Protein AF-A0A2R6MS24-F1 (afdb_monomer)

Structure (mmCIF, N/CA/C/O backbone):
data_AF-A0A2R6MS24-F1
#
_entry.id   AF-A0A2R6MS24-F1
#
loop_
_atom_site.group_PDB
_atom_site.id
_atom_site.type_symbol
_atom_site.label_atom_id
_atom_site.label_alt_id
_atom_site.label_comp_id
_atom_site.label_asym_id
_atom_site.label_entity_id
_atom_site.label_seq_id
_atom_site.pdbx_PDB_ins_code
_atom_site.Cartn_x
_atom_site.Cartn_y
_atom_site.Cartn_z
_atom_site.occupancy
_atom_site.B_iso_or_equiv
_atom_site.auth_seq_id
_atom_site.auth_comp_id
_atom_site.auth_asym_id
_atom_site.auth_atom_id
_atom_site.pdbx_PDB_model_num
ATOM 1 N N . MET A 1 1 ? 5.355 -11.441 7.919 1.00 48.94 1 MET A N 1
ATOM 2 C CA . MET A 1 1 ? 4.330 -12.381 7.409 1.00 48.94 1 MET A CA 1
ATOM 3 C C . MET A 1 1 ? 3.741 -11.835 6.094 1.00 48.94 1 MET A C 1
ATOM 5 O O . MET A 1 1 ? 2.533 -11.829 5.943 1.00 48.94 1 MET A O 1
ATOM 9 N N . CYS A 1 2 ? 4.564 -11.342 5.147 1.00 55.91 2 CYS A N 1
ATOM 10 C CA . CYS A 1 2 ? 4.047 -10.624 3.957 1.00 55.91 2 CYS A CA 1
ATOM 11 C C . CYS A 1 2 ? 3.652 -11.529 2.761 1.00 55.91 2 CYS A C 1
ATOM 13 O O . CYS A 1 2 ? 2.655 -11.188 2.138 1.00 55.91 2 CYS A O 1
ATOM 15 N N . PRO A 1 3 ? 4.319 -12.653 2.400 1.00 51.41 3 PRO A N 1
ATOM 16 C CA . PRO A 1 3 ? 3.960 -13.340 1.140 1.00 51.41 3 PRO A CA 1
ATOM 17 C C . PRO A 1 3 ? 3.083 -14.598 1.291 1.00 51.41 3 PRO A C 1
ATOM 19 O O . PRO A 1 3 ? 2.198 -14.849 0.478 1.00 51.41 3 PRO A O 1
ATOM 22 N N . ARG A 1 4 ? 3.313 -15.420 2.324 1.00 49.53 4 ARG A N 1
ATOM 23 C CA . ARG A 1 4 ? 2.865 -16.830 2.319 1.00 49.53 4 ARG A CA 1
ATOM 24 C C . ARG A 1 4 ? 1.346 -17.037 2.429 1.00 49.53 4 ARG A C 1
ATOM 26 O O . ARG A 1 4 ? 0.855 -18.087 2.042 1.00 49.53 4 ARG A O 1
ATOM 33 N N . LEU A 1 5 ? 0.606 -16.073 2.976 1.00 47.03 5 LEU A N 1
ATOM 34 C CA . LEU A 1 5 ? -0.830 -16.238 3.239 1.00 47.03 5 LEU A CA 1
ATOM 35 C C . LEU A 1 5 ? -1.715 -15.907 2.024 1.00 47.03 5 LEU A C 1
ATOM 37 O O . LEU A 1 5 ? -2.874 -16.310 2.009 1.00 47.03 5 LEU A O 1
ATOM 41 N N . LEU A 1 6 ? -1.178 -15.210 1.013 1.00 50.16 6 LEU A N 1
ATOM 42 C CA . LEU A 1 6 ? -1.949 -14.715 -0.139 1.00 50.16 6 LEU A CA 1
ATOM 43 C C . LEU A 1 6 ? -1.431 -15.210 -1.497 1.00 50.16 6 LEU A C 1
ATOM 45 O O . LEU A 1 6 ? -2.161 -15.157 -2.486 1.00 50.16 6 LEU A O 1
ATOM 49 N N . LEU A 1 7 ? -0.202 -15.724 -1.562 1.00 52.62 7 LEU A N 1
ATOM 50 C CA . LEU A 1 7 ? 0.305 -16.390 -2.755 1.00 52.62 7 LEU A CA 1
ATOM 51 C C . LEU A 1 7 ? -0.185 -17.838 -2.746 1.00 52.62 7 LEU A C 1
ATOM 53 O O . LEU A 1 7 ? 0.345 -18.682 -2.026 1.00 52.62 7 LEU A O 1
ATOM 57 N N . GLY A 1 8 ? -1.226 -18.120 -3.530 1.00 45.59 8 GLY A N 1
ATOM 58 C CA . GLY A 1 8 ? -1.524 -19.495 -3.929 1.00 45.59 8 GLY A CA 1
ATOM 59 C C . GLY A 1 8 ? -0.278 -20.159 -4.532 1.00 45.59 8 GLY A C 1
ATOM 60 O O . GLY A 1 8 ? 0.608 -19.472 -5.042 1.00 45.59 8 GLY A O 1
ATOM 61 N N . SER A 1 9 ? -0.220 -21.488 -4.478 1.00 45.91 9 SER A N 1
ATOM 62 C CA . SER A 1 9 ? 0.913 -22.343 -4.888 1.00 45.91 9 SER A CA 1
AT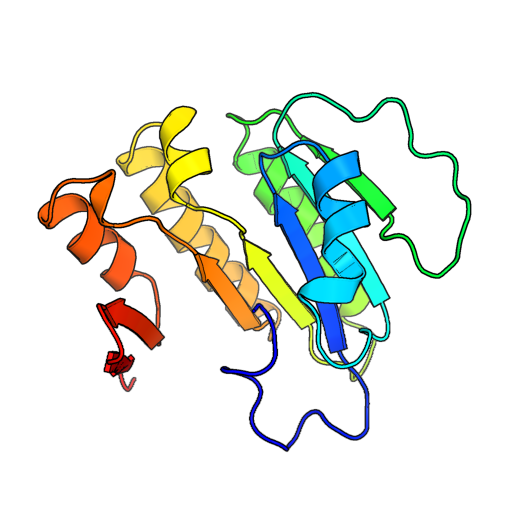OM 63 C C . SER A 1 9 ? 1.393 -22.189 -6.347 1.00 45.91 9 SER A C 1
ATOM 65 O O . SER A 1 9 ? 2.299 -22.884 -6.778 1.00 45.91 9 SER A O 1
ATOM 67 N N . ASP A 1 10 ? 0.801 -21.294 -7.141 1.00 44.84 10 ASP A N 1
ATOM 68 C CA . ASP A 1 10 ? 1.165 -21.065 -8.545 1.00 44.84 10 ASP A CA 1
ATOM 69 C C . ASP A 1 10 ? 2.401 -20.158 -8.729 1.00 44.84 10 ASP A C 1
ATOM 71 O O . ASP A 1 10 ? 2.904 -20.028 -9.841 1.00 44.84 10 ASP A O 1
ATOM 75 N N . ALA A 1 11 ? 2.904 -19.513 -7.668 1.00 50.56 11 ALA A N 1
ATOM 76 C CA . ALA A 1 11 ? 4.055 -18.596 -7.739 1.00 50.56 11 ALA A CA 1
ATOM 77 C C . ALA A 1 11 ? 5.433 -19.289 -7.620 1.00 50.56 11 ALA A C 1
ATOM 79 O O . ALA A 1 11 ? 6.457 -18.608 -7.560 1.00 50.56 11 ALA A O 1
ATOM 80 N N . GLU A 1 12 ? 5.472 -20.623 -7.555 1.00 52.16 12 GLU A N 1
ATOM 81 C CA . GLU A 1 12 ? 6.664 -21.378 -7.139 1.00 52.16 12 GLU A CA 1
ATOM 82 C C . GLU A 1 12 ? 7.773 -21.478 -8.215 1.00 52.16 12 GLU A C 1
ATOM 84 O O . GLU A 1 12 ? 8.925 -21.695 -7.850 1.00 52.16 12 GLU A O 1
ATOM 89 N N . ASP A 1 13 ? 7.489 -21.258 -9.509 1.00 53.03 13 ASP A N 1
ATOM 90 C CA . ASP A 1 13 ? 8.478 -21.491 -10.588 1.00 53.03 13 ASP A CA 1
ATOM 91 C C . ASP A 1 13 ? 9.274 -20.243 -11.040 1.00 53.03 13 ASP A C 1
ATOM 93 O O . ASP A 1 13 ? 10.422 -20.368 -11.465 1.00 53.03 13 ASP A O 1
ATOM 97 N N . ALA A 1 14 ? 8.711 -19.028 -10.948 1.00 62.97 14 ALA A N 1
ATOM 98 C CA . ALA A 1 14 ? 9.343 -17.802 -11.476 1.00 62.97 14 ALA A CA 1
ATOM 99 C C . ALA A 1 14 ? 9.936 -16.868 -10.399 1.00 62.97 14 ALA A C 1
ATOM 101 O O . ALA A 1 14 ? 10.694 -15.949 -10.722 1.00 62.97 14 ALA A O 1
ATOM 102 N N . GLY A 1 15 ? 9.615 -17.095 -9.122 1.00 73.62 15 GLY A N 1
ATOM 103 C CA . GLY A 1 15 ? 9.924 -16.164 -8.036 1.00 73.62 15 GLY A CA 1
ATOM 104 C C . GLY A 1 15 ? 9.028 -14.917 -8.039 1.00 73.62 15 GLY A C 1
ATOM 105 O O . GLY A 1 15 ? 8.171 -14.732 -8.904 1.00 73.62 15 GLY A O 1
ATOM 106 N N . ILE A 1 16 ? 9.211 -14.060 -7.033 1.00 82.00 16 ILE A N 1
ATOM 107 C CA . ILE A 1 16 ? 8.419 -12.836 -6.826 1.00 82.00 16 ILE A CA 1
ATOM 108 C C . ILE A 1 16 ? 9.320 -11.603 -6.773 1.00 82.00 16 ILE A C 1
ATOM 110 O O . ILE A 1 16 ? 10.443 -11.687 -6.273 1.00 82.00 16 ILE A O 1
ATOM 114 N N . ASP A 1 17 ? 8.806 -10.460 -7.215 1.00 86.69 17 ASP A N 1
ATOM 115 C CA . ASP A 1 17 ? 9.432 -9.157 -6.988 1.00 86.69 17 ASP A CA 1
ATOM 116 C C . ASP A 1 17 ? 8.680 -8.446 -5.851 1.00 86.69 17 ASP A C 1
ATOM 118 O O . ASP A 1 17 ? 7.456 -8.314 -5.890 1.00 86.69 17 ASP A O 1
ATOM 122 N N . LEU A 1 18 ? 9.389 -8.050 -4.789 1.00 86.25 18 LEU A N 1
ATOM 123 C CA . LEU A 1 18 ? 8.794 -7.504 -3.565 1.00 86.25 18 LEU A CA 1
ATOM 124 C C . LEU A 1 18 ? 9.183 -6.041 -3.356 1.00 86.25 18 LEU A C 1
ATOM 126 O O . LEU A 1 18 ? 10.344 -5.724 -3.093 1.00 86.25 18 LEU A O 1
ATOM 130 N N . LEU A 1 19 ? 8.193 -5.155 -3.383 1.00 89.19 19 LEU A N 1
ATOM 131 C CA . LEU A 1 19 ? 8.312 -3.766 -2.961 1.00 89.19 19 LEU A CA 1
ATOM 132 C C . LEU A 1 19 ? 7.718 -3.626 -1.561 1.00 89.19 19 LEU A C 1
ATOM 134 O O . LEU A 1 19 ? 6.525 -3.840 -1.357 1.00 89.19 19 LEU A O 1
ATOM 138 N N . ARG A 1 20 ? 8.536 -3.253 -0.583 1.00 87.75 20 ARG A N 1
ATOM 139 C CA . ARG A 1 20 ? 8.087 -2.991 0.784 1.00 87.75 20 ARG A CA 1
ATOM 140 C C . ARG A 1 20 ? 8.071 -1.495 1.052 1.00 87.75 20 ARG A C 1
ATOM 142 O O . ARG A 1 20 ? 9.033 -0.803 0.739 1.00 87.75 20 ARG A O 1
ATOM 149 N N . ILE A 1 21 ? 6.996 -1.011 1.657 1.00 90.06 21 ILE A N 1
ATOM 150 C CA . ILE A 1 21 ? 6.828 0.378 2.071 1.00 90.06 21 ILE A CA 1
ATOM 151 C C . ILE A 1 21 ? 6.732 0.401 3.592 1.00 90.06 21 ILE A C 1
ATOM 153 O O . ILE A 1 21 ? 5.830 -0.212 4.166 1.00 90.06 21 ILE A O 1
ATOM 157 N N . ALA A 1 22 ? 7.646 1.114 4.245 1.00 88.19 22 ALA A N 1
ATOM 158 C CA . ALA A 1 22 ? 7.704 1.185 5.700 1.00 88.19 22 ALA A CA 1
ATOM 159 C C . ALA A 1 22 ? 7.901 2.619 6.199 1.00 88.19 22 ALA A C 1
ATOM 161 O O . ALA A 1 22 ? 8.660 3.392 5.631 1.00 88.19 22 ALA A O 1
ATOM 162 N N . TYR A 1 23 ? 7.256 2.964 7.308 1.00 84.81 23 TYR A N 1
ATOM 163 C CA . TYR A 1 23 ? 7.455 4.248 7.996 1.00 84.81 23 TYR A CA 1
ATOM 164 C C . TYR A 1 23 ? 8.465 4.140 9.154 1.00 84.81 23 TYR A C 1
ATOM 166 O O . TYR A 1 23 ? 8.834 5.124 9.796 1.00 84.81 23 TYR A O 1
ATOM 174 N N . ARG A 1 24 ? 8.931 2.914 9.416 1.00 78.38 24 ARG A N 1
ATOM 175 C CA . ARG A 1 24 ? 9.904 2.576 10.456 1.00 78.38 24 ARG A CA 1
ATOM 176 C C . ARG A 1 24 ? 11.337 2.787 9.970 1.00 78.38 24 ARG A C 1
ATOM 178 O O . ARG A 1 24 ? 11.595 2.992 8.786 1.00 78.38 24 ARG A O 1
ATOM 185 N N . ASP A 1 25 ? 12.274 2.708 10.914 1.00 73.56 25 ASP A N 1
ATOM 186 C CA . ASP A 1 25 ? 13.700 2.819 10.623 1.00 73.56 25 ASP A CA 1
ATOM 187 C C . ASP A 1 25 ? 14.143 1.765 9.579 1.00 73.56 25 ASP A C 1
ATOM 189 O O . ASP A 1 25 ? 13.951 0.568 9.805 1.00 73.56 25 ASP A O 1
ATOM 193 N N . PRO A 1 26 ? 14.738 2.179 8.449 1.00 71.81 26 PRO A N 1
ATOM 194 C CA . PRO A 1 26 ? 15.180 1.271 7.386 1.00 71.81 26 PRO A CA 1
ATOM 195 C C . PRO A 1 26 ? 16.170 0.202 7.854 1.00 71.81 26 PRO A C 1
ATOM 197 O O . PRO A 1 26 ? 16.069 -0.934 7.401 1.00 71.81 26 PRO A O 1
ATOM 200 N N . GLY A 1 27 ? 17.090 0.525 8.771 1.00 69.38 27 GLY A N 1
ATOM 201 C CA . GLY A 1 27 ? 18.045 -0.449 9.305 1.00 69.38 27 GLY A CA 1
ATOM 202 C C . GLY A 1 27 ? 17.326 -1.589 10.019 1.00 69.38 27 GLY A C 1
ATOM 203 O O . GLY A 1 27 ? 17.595 -2.756 9.753 1.00 69.38 27 GLY A O 1
ATOM 204 N N . ARG A 1 28 ? 16.317 -1.258 10.833 1.00 73.38 28 ARG A N 1
ATOM 205 C CA . ARG A 1 28 ? 15.440 -2.257 11.466 1.00 73.38 28 ARG A CA 1
ATOM 206 C C . ARG A 1 28 ? 14.663 -3.090 10.456 1.00 73.38 28 ARG A C 1
ATOM 208 O O . ARG A 1 28 ? 14.567 -4.301 10.617 1.00 73.38 28 ARG A O 1
ATOM 215 N N . VAL A 1 29 ? 14.114 -2.466 9.415 1.00 72.69 29 VAL A N 1
ATOM 216 C CA . VAL A 1 29 ? 13.336 -3.187 8.394 1.00 72.69 29 VAL A CA 1
ATOM 217 C C . VAL A 1 29 ? 14.216 -4.170 7.616 1.00 72.69 29 VAL A C 1
ATOM 219 O O . VAL A 1 29 ? 13.759 -5.272 7.310 1.00 72.69 29 VAL A O 1
ATOM 222 N N . VAL A 1 30 ? 15.469 -3.800 7.339 1.00 71.12 30 VAL A N 1
ATOM 223 C CA . VAL A 1 30 ? 16.469 -4.671 6.704 1.00 71.12 30 VAL A CA 1
ATOM 224 C C . VAL A 1 30 ? 16.909 -5.797 7.647 1.00 71.12 30 VAL A C 1
ATOM 226 O O . VAL A 1 30 ? 16.938 -6.950 7.231 1.00 71.12 30 VAL A O 1
ATOM 229 N N . GLU A 1 31 ? 17.179 -5.512 8.924 1.00 70.31 31 GLU A N 1
ATOM 230 C CA . GLU A 1 31 ? 17.495 -6.543 9.932 1.00 70.31 31 GLU A CA 1
ATOM 231 C C . GLU A 1 31 ? 16.359 -7.572 10.085 1.00 70.31 31 GLU A C 1
ATOM 233 O O . GLU A 1 31 ? 16.597 -8.771 10.233 1.00 70.31 31 GLU A O 1
ATOM 238 N N . GLU A 1 32 ? 15.107 -7.113 10.030 1.00 69.06 32 GLU A N 1
ATOM 239 C CA . GLU A 1 32 ? 13.906 -7.948 10.130 1.00 69.06 32 GLU A CA 1
ATOM 240 C C . GLU A 1 32 ? 13.557 -8.670 8.811 1.00 69.06 32 GLU A C 1
ATOM 242 O O . GLU A 1 32 ? 12.716 -9.577 8.802 1.00 69.06 32 GLU A O 1
ATOM 247 N N . TRP A 1 33 ? 14.193 -8.294 7.695 1.00 66.25 33 TRP A N 1
ATOM 248 C CA . TRP A 1 33 ? 13.909 -8.790 6.343 1.00 66.25 33 TRP A CA 1
ATOM 249 C C . TRP A 1 33 ? 13.960 -10.324 6.228 1.00 66.25 33 TRP A C 1
ATOM 251 O O . TRP A 1 33 ? 12.961 -10.909 5.793 1.00 66.25 33 TRP A O 1
ATOM 261 N N . PRO A 1 34 ? 15.019 -11.014 6.709 1.00 57.66 34 PRO A N 1
ATOM 262 C CA . PRO A 1 34 ? 15.142 -12.471 6.589 1.00 57.66 34 PRO A CA 1
ATOM 263 C C . PRO A 1 34 ? 14.125 -13.236 7.444 1.00 57.66 34 PRO A C 1
ATOM 265 O O . PRO A 1 34 ? 13.860 -14.409 7.211 1.00 57.66 34 PRO A O 1
ATOM 268 N N . THR A 1 35 ? 13.557 -12.586 8.463 1.00 55.41 35 THR A N 1
ATOM 269 C CA . THR A 1 35 ? 12.666 -13.234 9.439 1.00 55.41 35 THR A CA 1
ATOM 270 C C . THR A 1 35 ? 11.206 -13.233 8.971 1.00 55.41 35 THR A C 1
ATOM 272 O O . THR A 1 35 ? 10.368 -13.974 9.490 1.00 55.41 35 THR A O 1
ATOM 275 N N . HIS A 1 36 ? 10.857 -12.387 8.000 1.00 54.03 36 HIS A N 1
ATOM 276 C CA . HIS A 1 36 ? 9.459 -12.110 7.654 1.00 54.03 36 HIS A CA 1
ATOM 277 C C . HIS A 1 36 ? 9.047 -12.474 6.235 1.00 54.03 36 HIS A C 1
ATOM 279 O O . HIS A 1 36 ? 7.840 -12.444 5.935 1.00 54.03 36 HIS A O 1
ATOM 285 N N . ILE A 1 37 ? 10.023 -12.831 5.410 1.00 54.97 37 ILE A N 1
ATOM 286 C CA . ILE A 1 37 ? 9.873 -13.249 4.027 1.00 54.97 37 ILE A CA 1
ATOM 287 C C . ILE A 1 37 ? 10.313 -14.712 4.005 1.00 54.97 37 ILE A C 1
ATOM 289 O O . ILE A 1 37 ? 11.363 -15.024 4.545 1.00 54.97 37 ILE A O 1
ATOM 293 N N . GLY A 1 38 ? 9.446 -15.613 3.541 1.00 57.09 38 GLY A N 1
ATOM 294 C CA . GLY A 1 38 ? 9.714 -17.055 3.566 1.00 57.09 38 GLY A CA 1
ATOM 295 C C . GLY A 1 38 ? 10.874 -17.405 2.638 1.00 57.09 38 GLY A C 1
ATOM 296 O O . GLY A 1 38 ? 12.032 -17.331 3.031 1.00 57.09 38 GLY A O 1
ATOM 297 N N . ASP A 1 39 ? 10.559 -17.759 1.397 1.00 59.41 39 ASP A N 1
ATOM 298 C CA . ASP A 1 39 ? 11.571 -17.838 0.349 1.00 59.41 39 ASP A CA 1
ATOM 299 C C . ASP A 1 39 ? 11.992 -16.420 -0.068 1.00 59.41 39 ASP A C 1
ATOM 301 O O . ASP A 1 39 ? 11.129 -15.536 -0.173 1.00 59.41 39 ASP A O 1
ATOM 305 N N . PRO A 1 40 ? 13.297 -16.167 -0.270 1.00 65.44 40 PRO A N 1
ATOM 306 C CA . PRO A 1 40 ? 13.773 -14.853 -0.668 1.00 65.44 40 PRO A CA 1
ATOM 307 C C . PRO A 1 40 ? 13.168 -14.463 -2.027 1.00 65.44 40 PRO A C 1
ATOM 309 O O . PRO A 1 40 ? 13.079 -15.301 -2.928 1.00 65.44 40 PRO A O 1
ATOM 312 N N . PRO A 1 41 ? 12.730 -13.203 -2.190 1.00 74.06 41 PRO A N 1
ATOM 313 C CA . PRO A 1 41 ? 12.198 -12.734 -3.458 1.00 74.06 41 PRO A CA 1
ATOM 314 C C . PRO A 1 41 ? 13.323 -12.686 -4.500 1.00 74.06 41 PRO A C 1
ATOM 316 O O . PRO A 1 41 ? 14.494 -12.532 -4.155 1.00 74.06 41 PRO A O 1
ATOM 319 N N . ALA A 1 42 ? 12.971 -12.771 -5.782 1.00 79.00 42 ALA A N 1
ATOM 320 C CA . ALA A 1 42 ? 13.933 -12.632 -6.872 1.00 79.00 42 ALA A CA 1
ATOM 321 C C . ALA A 1 42 ? 14.538 -11.219 -6.902 1.00 79.00 42 ALA A C 1
ATOM 323 O O . ALA A 1 42 ? 15.717 -11.048 -7.215 1.00 79.00 42 ALA A O 1
ATOM 324 N N . ARG A 1 43 ? 13.731 -10.207 -6.557 1.00 82.00 43 ARG A N 1
ATOM 325 C CA . ARG A 1 43 ? 14.164 -8.822 -6.352 1.00 82.00 43 ARG A CA 1
ATOM 326 C C . ARG A 1 43 ? 13.414 -8.191 -5.190 1.00 82.00 43 ARG A C 1
ATOM 328 O O . ARG A 1 43 ? 12.240 -8.472 -4.957 1.00 82.00 43 ARG A O 1
ATOM 335 N N . ALA A 1 44 ? 14.096 -7.297 -4.487 1.00 82.56 44 ALA A N 1
ATOM 336 C CA . ALA A 1 44 ? 13.545 -6.563 -3.363 1.00 82.56 44 ALA A CA 1
ATOM 337 C C . ALA A 1 44 ? 13.834 -5.059 -3.475 1.00 82.56 44 ALA A C 1
ATOM 339 O O . ALA A 1 44 ? 14.942 -4.642 -3.831 1.00 82.56 44 ALA A O 1
ATOM 340 N N . ARG A 1 45 ? 12.835 -4.239 -3.145 1.00 86.00 45 ARG A N 1
ATOM 341 C CA . ARG A 1 45 ? 12.944 -2.781 -2.992 1.00 86.00 45 ARG A CA 1
ATOM 342 C C . ARG A 1 45 ? 12.298 -2.357 -1.681 1.00 86.00 45 ARG A C 1
ATOM 344 O O . ARG A 1 45 ? 11.279 -2.921 -1.281 1.00 86.00 45 ARG A O 1
ATOM 351 N N . LEU A 1 46 ? 12.891 -1.371 -1.017 1.00 85.69 46 LEU A N 1
ATOM 352 C CA . LEU A 1 46 ? 12.382 -0.790 0.217 1.00 85.69 46 LEU A CA 1
ATOM 353 C C . LEU A 1 46 ? 12.204 0.714 0.018 1.00 85.69 46 LEU A C 1
ATOM 355 O O . LEU A 1 46 ? 13.171 1.441 -0.174 1.00 85.69 46 LEU A O 1
ATOM 359 N N . VAL A 1 47 ? 10.970 1.191 0.119 1.00 87.00 47 VAL A N 1
ATOM 360 C CA . VAL A 1 47 ? 10.673 2.623 0.191 1.00 87.00 47 VAL A CA 1
ATOM 361 C C . VAL A 1 47 ? 10.365 2.959 1.642 1.00 87.00 47 VAL A C 1
ATOM 363 O O . VAL A 1 47 ? 9.439 2.399 2.234 1.00 87.00 47 VAL A O 1
ATOM 366 N N . THR A 1 48 ? 11.142 3.860 2.237 1.00 85.44 48 THR A N 1
ATOM 367 C CA . THR A 1 48 ? 10.887 4.356 3.585 1.00 85.44 48 THR A CA 1
ATOM 368 C C . THR A 1 48 ? 10.279 5.745 3.584 1.00 85.44 48 THR A C 1
ATOM 370 O O . THR A 1 48 ? 10.718 6.649 2.880 1.00 85.44 48 THR A O 1
ATOM 373 N N . ALA A 1 49 ? 9.254 5.925 4.402 1.00 78.38 49 ALA A N 1
ATOM 374 C CA . ALA A 1 49 ? 8.564 7.187 4.585 1.00 78.38 49 ALA A CA 1
ATOM 375 C C . ALA A 1 49 ? 8.920 7.735 5.973 1.00 78.38 49 ALA A C 1
ATOM 377 O O . ALA A 1 49 ? 8.355 7.310 6.975 1.00 78.38 49 ALA A O 1
ATOM 378 N N . GLY A 1 50 ? 9.904 8.635 6.070 1.00 68.81 50 GLY A N 1
ATOM 379 C CA . GLY A 1 50 ? 10.378 9.113 7.374 1.00 68.81 50 GLY A CA 1
ATOM 380 C C . GLY A 1 50 ? 11.872 9.403 7.446 1.00 68.81 50 GLY A C 1
ATOM 381 O O . GLY A 1 50 ? 12.487 9.849 6.480 1.00 68.81 50 GLY A O 1
ATOM 382 N N . ARG A 1 51 ? 12.463 9.226 8.636 1.00 53.91 51 ARG A N 1
ATOM 383 C CA . ARG A 1 51 ? 13.876 9.555 8.865 1.00 53.91 51 ARG A CA 1
ATOM 384 C C . ARG A 1 51 ? 14.743 8.657 7.984 1.00 53.91 51 ARG A C 1
ATOM 386 O O . ARG A 1 51 ? 14.748 7.444 8.162 1.00 53.91 51 ARG A O 1
ATOM 393 N N . ALA A 1 52 ? 15.473 9.281 7.060 1.00 51.12 52 ALA A N 1
ATOM 394 C CA . ALA A 1 52 ? 16.439 8.604 6.209 1.00 51.12 52 ALA A CA 1
ATOM 395 C C . ALA A 1 52 ? 17.367 7.732 7.066 1.00 51.12 52 ALA A C 1
ATOM 397 O O . ALA A 1 52 ? 17.914 8.212 8.069 1.00 51.12 52 ALA A O 1
ATOM 398 N N . ALA A 1 53 ? 17.566 6.475 6.656 1.00 45.41 53 ALA A N 1
ATOM 399 C CA . ALA A 1 53 ? 18.757 5.750 7.080 1.00 45.41 53 ALA A CA 1
ATOM 400 C C . ALA A 1 53 ? 19.946 6.640 6.731 1.00 45.41 53 ALA A C 1
ATOM 402 O O . ALA A 1 53 ? 19.988 7.212 5.638 1.00 45.41 53 ALA A O 1
ATOM 403 N N . ALA A 1 54 ? 20.941 6.720 7.611 1.00 42.50 54 ALA A N 1
ATOM 404 C CA . ALA A 1 54 ? 22.281 6.968 7.104 1.00 42.50 54 ALA A CA 1
ATOM 405 C C . ALA A 1 54 ? 22.501 5.933 5.995 1.00 42.50 54 ALA A C 1
ATOM 407 O O . ALA A 1 54 ? 22.313 4.750 6.272 1.00 42.50 54 ALA A O 1
ATOM 408 N N . ALA A 1 55 ? 22.736 6.413 4.767 1.00 42.25 55 ALA A N 1
ATOM 409 C CA . ALA A 1 55 ? 22.791 5.618 3.548 1.00 42.25 55 ALA A CA 1
ATOM 410 C C . ALA A 1 55 ? 23.360 4.233 3.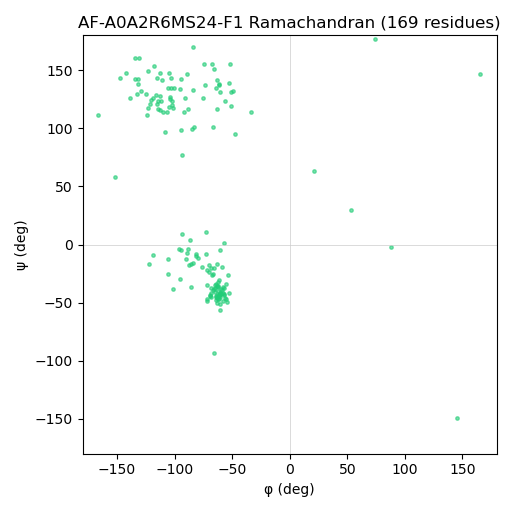852 1.00 42.25 55 ALA A C 1
ATOM 412 O O . ALA A 1 55 ? 24.502 4.121 4.300 1.00 42.25 55 ALA A O 1
ATOM 413 N N . VAL A 1 56 ? 22.525 3.205 3.702 1.00 46.38 56 VAL A N 1
ATOM 414 C CA . VAL A 1 56 ? 23.016 1.835 3.755 1.00 46.38 56 VAL A CA 1
ATOM 415 C C . VAL A 1 56 ? 23.896 1.741 2.516 1.00 46.38 56 VAL A C 1
ATOM 417 O O . VAL A 1 56 ? 23.374 1.756 1.402 1.00 46.38 56 VAL A O 1
ATOM 420 N N . GLU A 1 57 ? 25.219 1.836 2.696 1.00 40.72 57 GLU A N 1
ATOM 421 C CA . GLU A 1 57 ? 26.164 1.648 1.597 1.00 40.72 57 GLU A CA 1
ATOM 422 C C . GLU A 1 57 ? 25.802 0.327 0.918 1.00 40.72 57 GLU A C 1
ATOM 424 O O . GLU A 1 57 ? 25.558 -0.660 1.612 1.00 40.72 57 GLU A O 1
ATOM 429 N N . GLU A 1 58 ? 25.694 0.340 -0.413 1.00 43.16 58 GLU A N 1
ATOM 430 C CA . GLU A 1 58 ? 25.455 -0.844 -1.240 1.00 43.16 58 GLU A CA 1
ATOM 431 C C . GLU A 1 58 ? 26.411 -1.970 -0.824 1.00 43.16 58 GLU A C 1
ATOM 433 O O . GLU A 1 58 ? 27.567 -2.015 -1.243 1.00 43.16 58 GLU A O 1
ATOM 438 N N . ALA A 1 59 ? 25.953 -2.864 0.043 1.00 37.84 59 ALA A N 1
ATOM 439 C CA . ALA A 1 59 ? 26.771 -3.940 0.579 1.00 37.84 59 ALA A CA 1
ATOM 440 C C . ALA A 1 59 ? 25.887 -5.132 0.945 1.00 37.84 59 ALA A C 1
ATOM 442 O O . ALA A 1 59 ? 25.787 -5.513 2.102 1.00 37.84 59 ALA A O 1
ATOM 443 N N . ASP A 1 60 ? 25.164 -5.633 -0.051 1.00 39.72 60 ASP A N 1
ATOM 444 C CA . ASP A 1 60 ? 25.030 -7.050 -0.408 1.00 39.72 60 ASP A CA 1
ATOM 445 C C . ASP A 1 60 ? 23.839 -7.188 -1.359 1.00 39.72 60 ASP A C 1
ATOM 447 O O . ASP A 1 60 ? 22.843 -6.476 -1.240 1.00 39.72 60 ASP A O 1
ATOM 451 N N . LEU A 1 61 ? 23.912 -8.135 -2.296 1.00 46.06 61 LEU A N 1
ATOM 452 C CA . LEU A 1 61 ? 22.795 -8.483 -3.190 1.00 46.06 61 LEU A CA 1
ATOM 453 C C . LEU A 1 61 ? 21.546 -8.990 -2.426 1.00 46.06 61 LEU A C 1
ATOM 455 O O . LEU A 1 61 ? 20.502 -9.193 -3.040 1.00 46.06 61 LEU A O 1
ATOM 459 N N . ASP A 1 62 ? 21.658 -9.149 -1.102 1.00 53.06 62 ASP A N 1
ATOM 460 C CA . ASP A 1 62 ? 20.605 -9.528 -0.157 1.00 53.06 62 ASP A CA 1
ATOM 461 C C . ASP A 1 62 ? 19.901 -8.327 0.513 1.00 53.06 62 ASP A C 1
ATOM 463 O O . ASP A 1 62 ? 18.936 -8.518 1.260 1.00 53.06 62 ASP A O 1
ATOM 467 N N . VAL A 1 63 ? 20.348 -7.086 0.269 1.00 56.25 63 VAL A N 1
ATOM 468 C CA . VAL A 1 63 ? 19.760 -5.874 0.864 1.00 56.25 63 VAL A CA 1
ATOM 469 C C . VAL A 1 63 ? 18.908 -5.135 -0.178 1.00 56.25 63 VAL A C 1
ATOM 471 O O . VAL A 1 63 ? 19.398 -4.832 -1.268 1.00 56.25 63 VAL A O 1
ATOM 474 N N . PRO A 1 64 ? 17.631 -4.813 0.110 1.00 64.00 64 PRO A N 1
ATOM 475 C CA . PRO A 1 64 ? 16.801 -4.051 -0.818 1.00 64.00 64 PRO A CA 1
ATOM 476 C C . PRO A 1 64 ? 17.377 -2.651 -1.052 1.00 64.00 64 PRO A C 1
ATOM 478 O O . PRO A 1 64 ? 17.816 -1.998 -0.105 1.00 64.00 64 PRO A O 1
ATOM 481 N N . ALA A 1 65 ? 17.301 -2.148 -2.289 1.00 72.56 65 ALA A N 1
ATOM 482 C CA . ALA A 1 65 ? 17.599 -0.737 -2.537 1.00 72.56 65 ALA A CA 1
ATOM 483 C C . ALA A 1 65 ? 16.622 0.131 -1.729 1.00 72.56 65 ALA A C 1
ATOM 485 O O . ALA A 1 65 ? 15.415 -0.136 -1.740 1.00 72.56 65 ALA A O 1
ATOM 486 N N . VAL A 1 66 ? 17.163 1.119 -1.009 1.00 75.06 66 VAL A N 1
ATOM 487 C CA . VAL A 1 66 ? 16.410 1.962 -0.075 1.00 75.06 66 VAL A CA 1
ATOM 488 C C . VAL A 1 66 ? 16.184 3.340 -0.682 1.00 75.06 66 VAL A C 1
ATOM 490 O O . VAL A 1 66 ? 17.135 4.086 -0.907 1.00 75.06 66 VAL A O 1
ATOM 493 N N . GLU A 1 67 ? 14.923 3.703 -0.881 1.00 80.62 67 GLU A N 1
ATOM 494 C CA . GLU A 1 67 ? 14.511 5.052 -1.274 1.00 80.62 67 GLU A CA 1
ATOM 495 C C . GLU A 1 67 ? 13.761 5.717 -0.123 1.00 80.62 67 GLU A C 1
ATOM 497 O O . GLU A 1 67 ? 12.994 5.060 0.575 1.00 80.62 67 GLU A O 1
ATOM 502 N N . THR A 1 68 ? 13.968 7.016 0.100 1.00 82.00 68 THR A N 1
ATOM 503 C CA . THR A 1 68 ? 13.303 7.746 1.188 1.00 82.00 68 THR A CA 1
ATOM 504 C C . THR A 1 68 ? 12.396 8.834 0.639 1.00 82.00 68 THR A C 1
ATOM 506 O O . THR A 1 68 ? 12.844 9.683 -0.126 1.00 82.00 68 THR A O 1
ATOM 509 N N . VAL A 1 69 ? 11.145 8.839 1.098 1.00 85.38 69 VAL A N 1
ATOM 510 C CA . VAL A 1 69 ? 10.141 9.865 0.798 1.00 85.38 69 VAL A CA 1
ATOM 511 C C . VAL A 1 69 ? 9.691 10.575 2.084 1.00 85.38 69 VAL A C 1
ATOM 513 O O . VAL A 1 69 ? 9.760 9.996 3.177 1.00 85.38 69 VAL A O 1
ATOM 516 N N . PRO A 1 70 ? 9.225 11.833 2.018 1.00 85.88 70 PRO A N 1
ATOM 517 C CA . PRO A 1 70 ? 8.625 12.500 3.165 1.00 85.88 70 PRO A CA 1
ATOM 518 C C . PRO A 1 70 ? 7.364 11.753 3.635 1.00 85.88 70 PRO A C 1
ATOM 520 O O . PRO A 1 70 ? 6.520 11.399 2.815 1.00 85.88 70 PRO A O 1
ATOM 523 N N . PRO A 1 71 ? 7.156 11.565 4.949 1.00 84.56 71 PRO A N 1
ATOM 524 C CA . PRO A 1 71 ? 6.088 10.693 5.444 1.00 84.56 71 PRO A CA 1
ATOM 525 C C . PRO A 1 71 ? 4.666 11.202 5.164 1.00 84.56 71 PRO A C 1
ATOM 527 O O . PRO A 1 71 ? 3.730 10.413 5.051 1.00 84.56 71 PRO A O 1
ATOM 530 N N . ALA A 1 72 ? 4.499 12.518 5.018 1.00 88.25 72 ALA A N 1
ATOM 531 C CA . ALA A 1 72 ? 3.225 13.132 4.652 1.00 88.25 72 ALA A CA 1
ATOM 532 C C . ALA A 1 72 ? 3.025 13.266 3.127 1.00 88.25 72 ALA A C 1
ATOM 534 O O . ALA A 1 72 ? 1.934 13.646 2.697 1.00 88.25 72 ALA A O 1
ATOM 535 N N . ASP A 1 73 ? 4.046 12.976 2.309 1.00 91.69 73 ASP A N 1
ATOM 536 C CA . ASP A 1 73 ? 3.967 13.097 0.851 1.00 91.69 73 ASP A CA 1
ATOM 537 C C . ASP A 1 73 ? 3.559 11.769 0.205 1.00 91.69 73 ASP A C 1
ATOM 539 O O . ASP A 1 73 ? 4.350 11.018 -0.367 1.00 91.69 73 ASP A O 1
ATOM 543 N N . LEU A 1 74 ? 2.261 11.483 0.296 1.00 91.38 74 LEU A N 1
ATOM 544 C CA . LEU A 1 74 ? 1.676 10.292 -0.319 1.00 91.38 74 LEU A CA 1
ATOM 545 C C . LEU A 1 74 ? 1.748 10.323 -1.853 1.00 91.38 74 LEU A C 1
ATOM 547 O O . LEU A 1 74 ? 1.631 9.281 -2.495 1.00 91.38 74 LEU A O 1
ATOM 551 N N . THR A 1 75 ? 1.925 11.506 -2.451 1.00 92.00 75 THR A N 1
ATOM 552 C CA . THR A 1 75 ? 2.053 11.630 -3.906 1.00 92.00 75 THR A CA 1
ATOM 553 C C . THR A 1 75 ? 3.402 11.088 -4.340 1.00 92.00 75 THR A C 1
ATOM 555 O O . THR A 1 75 ? 3.456 10.247 -5.236 1.00 92.00 75 THR A O 1
ATOM 558 N N . GLU A 1 76 ? 4.475 11.510 -3.668 1.00 90.94 76 GLU A N 1
ATOM 559 C CA . GLU A 1 76 ? 5.810 10.979 -3.930 1.00 90.94 76 GLU A CA 1
ATOM 560 C C . GLU A 1 76 ? 5.856 9.468 -3.681 1.00 90.94 76 GLU A C 1
ATOM 562 O O . GLU A 1 76 ? 6.350 8.732 -4.531 1.00 90.94 76 GLU A O 1
ATOM 567 N N . LEU A 1 77 ? 5.239 8.980 -2.599 1.00 91.50 77 LEU A N 1
ATOM 568 C CA . LEU A 1 77 ? 5.147 7.543 -2.333 1.00 91.50 77 LEU A CA 1
ATOM 569 C C . LEU A 1 77 ? 4.486 6.761 -3.487 1.00 91.50 77 LEU A C 1
ATOM 571 O O . LEU A 1 77 ? 4.985 5.710 -3.903 1.00 91.50 77 LEU A O 1
ATOM 575 N N . GLY A 1 78 ? 3.368 7.269 -4.012 1.00 90.69 78 GLY A N 1
ATOM 576 C CA . GLY A 1 78 ? 2.659 6.652 -5.136 1.00 90.69 78 GLY A CA 1
ATOM 577 C C . GLY A 1 78 ? 3.475 6.654 -6.431 1.00 90.69 78 GLY A C 1
ATOM 578 O O . GLY A 1 78 ? 3.502 5.642 -7.134 1.00 90.69 78 GLY A O 1
ATOM 579 N N . ILE A 1 79 ? 4.181 7.757 -6.711 1.00 92.44 79 ILE A N 1
ATOM 580 C CA . ILE A 1 79 ? 5.073 7.889 -7.872 1.00 92.44 79 ILE A CA 1
ATOM 581 C C . ILE A 1 79 ? 6.223 6.884 -7.778 1.00 92.44 79 ILE A C 1
ATOM 583 O O . ILE A 1 79 ? 6.410 6.114 -8.712 1.00 92.44 79 ILE A O 1
ATOM 587 N N . ARG A 1 80 ? 6.929 6.811 -6.640 1.00 91.88 80 ARG A N 1
ATOM 588 C CA . ARG A 1 80 ? 8.030 5.847 -6.444 1.00 91.88 80 ARG A CA 1
ATOM 589 C C . ARG A 1 80 ? 7.583 4.408 -6.614 1.00 91.88 80 ARG A C 1
ATOM 591 O O . ARG A 1 80 ? 8.249 3.615 -7.266 1.00 91.88 80 ARG A O 1
ATOM 598 N N . THR A 1 81 ? 6.414 4.081 -6.072 1.00 90.56 81 THR A N 1
ATOM 599 C CA . THR A 1 81 ? 5.834 2.749 -6.266 1.00 90.56 81 THR A CA 1
ATOM 600 C C . THR A 1 81 ? 5.577 2.478 -7.749 1.00 90.56 81 THR A C 1
ATOM 602 O O . THR A 1 81 ? 5.865 1.382 -8.219 1.00 90.56 81 THR A O 1
ATOM 605 N N . ASN A 1 82 ? 5.065 3.458 -8.504 1.00 91.94 82 ASN A N 1
ATOM 606 C CA . ASN A 1 82 ? 4.846 3.287 -9.938 1.00 91.94 82 ASN A CA 1
ATOM 607 C C . ASN A 1 82 ? 6.149 3.067 -10.699 1.00 91.94 82 ASN A C 1
ATOM 609 O O . ASN A 1 82 ? 6.205 2.142 -11.495 1.00 91.94 82 ASN A O 1
ATOM 613 N N . GLU A 1 83 ? 7.173 3.876 -10.421 1.00 92.12 83 GLU A N 1
ATOM 614 C CA . GLU A 1 83 ? 8.493 3.769 -11.051 1.00 92.12 83 GLU A CA 1
ATOM 615 C C . GLU A 1 83 ? 9.066 2.355 -10.866 1.00 92.12 83 GLU A C 1
ATOM 617 O O . GLU A 1 83 ? 9.461 1.716 -11.839 1.00 92.12 83 GLU A O 1
ATOM 622 N N . VAL A 1 84 ? 9.003 1.816 -9.642 1.00 90.94 84 VAL A N 1
ATOM 623 C CA . VAL A 1 84 ? 9.453 0.446 -9.347 1.00 90.94 84 VAL A CA 1
ATOM 624 C C . VAL A 1 84 ? 8.636 -0.611 -10.102 1.00 90.94 84 VAL A C 1
ATOM 626 O O . VAL A 1 84 ? 9.205 -1.560 -10.638 1.00 90.94 84 VAL A O 1
ATOM 629 N N . LEU A 1 85 ? 7.309 -0.476 -10.154 1.00 90.62 85 LEU A N 1
ATOM 630 C CA . LEU A 1 85 ? 6.457 -1.438 -10.863 1.00 90.62 85 LEU A CA 1
ATOM 631 C C . LEU A 1 85 ? 6.663 -1.384 -12.381 1.00 90.62 85 LEU A C 1
ATOM 633 O O . LEU A 1 85 ? 6.688 -2.425 -13.033 1.00 90.62 85 LEU A O 1
ATOM 637 N N . ASP A 1 86 ? 6.862 -0.193 -12.940 1.00 91.06 86 ASP A N 1
ATOM 638 C CA . ASP A 1 86 ? 7.145 -0.006 -14.361 1.00 91.06 86 ASP A CA 1
ATOM 639 C C . ASP A 1 86 ? 8.503 -0.627 -14.730 1.00 91.06 86 ASP A C 1
ATOM 641 O O . ASP A 1 86 ? 8.619 -1.273 -15.775 1.00 91.06 86 ASP A O 1
ATOM 645 N N . GLU A 1 87 ? 9.511 -0.525 -13.857 1.00 90.31 87 GLU A N 1
ATOM 646 C CA . GLU A 1 87 ? 10.789 -1.235 -14.012 1.00 90.31 87 GLU A CA 1
ATOM 647 C C . GLU A 1 87 ? 10.610 -2.760 -14.054 1.00 90.31 87 GLU A C 1
ATOM 649 O O . GLU A 1 87 ? 11.295 -3.443 -14.821 1.00 90.31 87 GLU A O 1
ATOM 654 N N . TRP A 1 88 ? 9.692 -3.304 -13.251 1.00 89.38 88 TRP A N 1
ATOM 655 C CA . TRP A 1 88 ? 9.432 -4.747 -13.162 1.00 89.38 88 TRP A CA 1
ATOM 656 C C . TRP A 1 88 ? 8.473 -5.271 -14.232 1.00 89.38 88 TRP A C 1
ATOM 658 O O . TRP A 1 88 ? 8.454 -6.469 -14.493 1.00 89.38 88 TRP A O 1
ATOM 668 N N . SER A 1 89 ? 7.736 -4.389 -14.910 1.00 85.31 89 SER A N 1
ATOM 669 C CA . SER A 1 89 ? 6.688 -4.750 -15.878 1.00 85.31 89 SER A CA 1
ATOM 670 C C . SER A 1 89 ? 7.150 -5.607 -17.067 1.00 85.31 89 SER A C 1
ATOM 672 O O . SER A 1 89 ? 6.327 -6.239 -17.726 1.00 85.31 89 SER A O 1
ATOM 674 N N . ASN A 1 90 ? 8.455 -5.635 -17.361 1.00 81.31 90 ASN A N 1
ATOM 675 C CA . ASN A 1 90 ? 9.029 -6.411 -18.467 1.00 81.31 90 ASN A CA 1
ATOM 676 C C . ASN A 1 90 ? 9.399 -7.853 -18.085 1.00 81.31 90 ASN A C 1
ATOM 678 O O . ASN A 1 90 ? 9.874 -8.602 -18.938 1.00 81.31 90 ASN A O 1
ATOM 682 N N . ASP A 1 91 ? 9.247 -8.229 -16.817 1.00 79.88 91 ASP A N 1
ATOM 683 C CA . ASP A 1 91 ? 9.557 -9.561 -16.315 1.00 79.88 91 ASP A CA 1
ATOM 684 C C . ASP A 1 91 ? 8.271 -10.379 -16.101 1.00 79.88 91 ASP A C 1
ATOM 686 O O . ASP A 1 91 ? 7.273 -9.863 -15.611 1.00 79.88 91 ASP A O 1
ATOM 690 N N . ASP A 1 92 ? 8.303 -11.689 -16.374 1.00 79.56 92 ASP A N 1
ATOM 691 C CA . ASP A 1 92 ? 7.158 -12.600 -16.152 1.00 79.56 92 ASP A CA 1
ATOM 692 C C . ASP A 1 92 ? 6.893 -12.905 -14.655 1.00 79.56 92 ASP A C 1
ATOM 694 O O . ASP A 1 92 ? 6.150 -13.828 -14.308 1.00 79.56 92 ASP A O 1
ATOM 698 N N . ARG A 1 93 ? 7.544 -12.175 -13.740 1.00 84.19 93 ARG A N 1
ATOM 699 C CA . ARG A 1 93 ? 7.469 -12.404 -12.291 1.00 84.19 93 ARG A CA 1
ATOM 700 C C . ARG A 1 93 ? 6.327 -11.608 -11.685 1.00 84.19 93 ARG A C 1
ATOM 702 O O . ARG A 1 93 ? 6.032 -10.485 -12.083 1.00 84.19 93 ARG A O 1
ATOM 709 N N . ARG A 1 94 ? 5.703 -12.172 -10.651 1.00 84.88 94 ARG A N 1
ATOM 710 C CA . ARG A 1 94 ? 4.622 -11.485 -9.943 1.00 84.88 94 ARG A CA 1
ATOM 711 C C . ARG A 1 94 ? 5.186 -10.392 -9.039 1.00 84.88 94 ARG A C 1
ATOM 713 O O . ARG A 1 94 ? 6.007 -10.675 -8.165 1.00 84.88 94 ARG A O 1
ATOM 720 N N . SER A 1 95 ? 4.677 -9.177 -9.212 1.00 89.25 95 SER A N 1
ATOM 721 C CA . SER A 1 95 ? 4.991 -8.037 -8.352 1.00 89.25 95 SER A CA 1
ATOM 722 C C . SER A 1 95 ? 4.104 -8.028 -7.107 1.00 89.25 95 SER A C 1
ATOM 724 O O . SER A 1 95 ? 2.884 -8.185 -7.191 1.00 89.25 95 SER A O 1
ATOM 726 N N . ILE A 1 96 ? 4.709 -7.832 -5.938 1.00 88.12 96 ILE A N 1
ATOM 727 C CA . ILE A 1 96 ? 4.025 -7.726 -4.648 1.00 88.12 96 ILE A CA 1
ATOM 728 C C . ILE A 1 96 ? 4.420 -6.415 -3.991 1.00 88.12 96 ILE A C 1
ATOM 730 O O . ILE A 1 96 ? 5.604 -6.135 -3.822 1.00 88.12 96 ILE A O 1
ATOM 734 N N . VAL A 1 97 ? 3.431 -5.645 -3.551 1.00 90.50 97 VAL A N 1
ATOM 735 C CA . VAL A 1 97 ? 3.634 -4.408 -2.796 1.00 90.50 97 VAL A CA 1
ATOM 736 C C . VAL A 1 97 ? 3.126 -4.609 -1.369 1.00 90.50 97 VAL A C 1
ATOM 738 O O . VAL A 1 97 ? 1.934 -4.826 -1.181 1.00 90.50 97 VAL A O 1
ATOM 741 N N . CYS A 1 98 ? 4.003 -4.555 -0.359 1.00 89.25 98 CYS A N 1
ATOM 742 C CA . CYS A 1 98 ? 3.637 -4.675 1.062 1.00 89.25 98 CYS A CA 1
ATOM 743 C C . CYS A 1 98 ? 3.745 -3.300 1.749 1.00 89.25 98 CYS A C 1
ATOM 745 O O . CYS A 1 98 ? 4.849 -2.775 1.877 1.00 89.25 98 CYS A O 1
ATOM 747 N N . LEU A 1 99 ? 2.628 -2.723 2.207 1.00 90.56 99 LEU A N 1
ATOM 748 C CA . LEU A 1 99 ? 2.614 -1.565 3.108 1.00 90.56 99 LEU A CA 1
ATOM 749 C C . LEU A 1 99 ? 2.568 -2.054 4.560 1.00 90.56 99 LEU A C 1
ATOM 751 O O . LEU A 1 99 ? 1.556 -2.607 4.999 1.00 90.56 99 LEU A O 1
ATOM 755 N N . ASP A 1 100 ? 3.644 -1.800 5.306 1.00 87.94 100 ASP A N 1
ATOM 756 C CA . ASP A 1 100 ? 3.858 -2.334 6.659 1.00 87.94 100 ASP A CA 1
ATOM 757 C C . ASP A 1 100 ? 2.808 -1.899 7.683 1.00 87.94 100 ASP A C 1
ATOM 759 O O . ASP A 1 100 ? 2.568 -2.624 8.648 1.00 87.94 100 ASP A O 1
ATOM 763 N N . SER A 1 101 ? 2.225 -0.710 7.519 1.00 90.19 101 SER A N 1
ATOM 764 C CA . SER A 1 101 ? 1.256 -0.164 8.466 1.00 90.19 101 SER A CA 1
ATOM 765 C C . SER A 1 101 ? 0.522 1.042 7.874 1.00 90.19 101 SER A C 1
ATOM 767 O O . SER A 1 101 ? 1.088 2.120 7.701 1.00 90.19 101 SER A O 1
ATOM 769 N N . ILE A 1 102 ? -0.774 0.888 7.603 1.00 92.56 102 ILE A N 1
ATOM 770 C CA . ILE A 1 102 ? -1.699 2.001 7.351 1.00 92.56 102 ILE A CA 1
ATOM 771 C C . ILE A 1 102 ? -1.795 2.888 8.596 1.00 92.56 102 ILE A C 1
ATOM 773 O O . ILE A 1 102 ? -1.976 4.096 8.469 1.00 92.56 102 ILE A O 1
ATOM 777 N N . THR A 1 103 ? -1.666 2.309 9.796 1.00 92.31 103 THR A N 1
ATOM 778 C CA . THR A 1 103 ? -1.669 3.079 11.044 1.00 92.31 103 THR A CA 1
ATOM 779 C C . THR A 1 103 ? -0.570 4.137 11.025 1.00 92.31 103 THR A C 1
ATOM 781 O O . THR A 1 103 ? -0.866 5.285 11.327 1.00 92.31 103 THR A O 1
ATOM 784 N N . ASP A 1 104 ? 0.630 3.802 10.548 1.00 91.56 104 ASP A N 1
ATOM 785 C CA . ASP A 1 104 ? 1.747 4.751 10.480 1.00 91.56 104 ASP A CA 1
ATOM 786 C C . ASP A 1 104 ? 1.451 5.876 9.473 1.00 91.56 104 ASP A C 1
ATOM 788 O O . ASP A 1 104 ? 1.698 7.046 9.747 1.00 91.56 104 ASP A O 1
ATOM 792 N N . VAL A 1 105 ? 0.824 5.562 8.332 1.00 92.06 105 VAL A N 1
ATOM 793 C CA . VAL A 1 105 ? 0.356 6.583 7.372 1.00 92.06 105 VAL A CA 1
ATOM 794 C C . VAL A 1 105 ? -0.607 7.569 8.050 1.00 92.06 105 VAL A C 1
ATOM 796 O O . VAL A 1 105 ? -0.509 8.784 7.858 1.00 92.06 105 VAL A O 1
ATOM 799 N N . LEU A 1 106 ? -1.534 7.052 8.859 1.00 92.06 106 LEU A N 1
ATOM 800 C CA . LEU A 1 106 ? -2.545 7.837 9.573 1.00 92.06 106 LEU A CA 1
ATOM 801 C C . LEU A 1 106 ? -1.964 8.701 10.703 1.00 92.06 106 LEU A C 1
ATOM 803 O O . LEU A 1 106 ? -2.611 9.663 11.112 1.00 92.06 106 LEU A O 1
ATOM 807 N N . GLU A 1 107 ? -0.747 8.425 11.174 1.00 91.81 107 GLU A N 1
ATOM 808 C CA . GLU A 1 107 ? -0.040 9.306 12.115 1.00 91.81 107 GLU A CA 1
ATOM 809 C C . GLU A 1 107 ? 0.451 10.602 11.446 1.00 91.81 107 GLU A C 1
ATOM 811 O O . GLU A 1 107 ? 0.661 11.613 12.121 1.00 91.81 107 GLU A O 1
ATOM 816 N N . HIS A 1 108 ? 0.601 10.604 10.117 1.00 91.88 108 HIS A N 1
ATOM 817 C CA . HIS A 1 108 ? 1.133 11.738 9.356 1.00 91.88 108 HIS A CA 1
ATOM 818 C C . HIS A 1 108 ? 0.080 12.516 8.564 1.00 91.88 108 HIS A C 1
ATOM 820 O O . HIS A 1 108 ? 0.276 13.703 8.285 1.00 91.88 108 HIS A O 1
ATOM 826 N N . VAL A 1 109 ? -1.030 11.878 8.190 1.00 93.31 109 VAL A N 1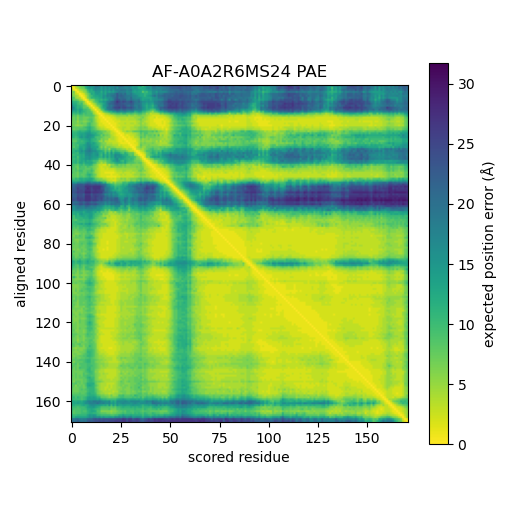
ATOM 827 C CA . VAL A 1 109 ? -2.094 12.495 7.386 1.00 93.31 109 VAL A CA 1
ATOM 828 C C . VAL A 1 109 ? -3.484 12.199 7.947 1.00 93.31 109 VAL A C 1
ATOM 830 O O . VAL A 1 109 ? -3.696 11.238 8.676 1.00 93.31 109 VAL A O 1
ATOM 833 N N . SER A 1 110 ? -4.481 13.004 7.566 1.00 93.88 110 SER A N 1
ATOM 834 C CA . SER A 1 110 ? -5.870 12.719 7.940 1.00 93.88 110 SER A CA 1
ATOM 835 C C . SER A 1 110 ? -6.385 11.429 7.296 1.00 93.88 110 SER A C 1
ATOM 837 O O . SER A 1 110 ? -6.012 11.098 6.166 1.00 93.88 110 SER A O 1
ATOM 839 N N . PHE A 1 111 ? -7.335 10.758 7.960 1.00 93.50 111 PHE A N 1
ATOM 840 C CA . PHE A 1 111 ? -7.977 9.554 7.423 1.00 93.50 111 PHE A CA 1
ATOM 841 C C . PHE A 1 111 ? -8.550 9.762 6.020 1.00 93.50 111 PHE A C 1
ATOM 843 O O . PHE A 1 111 ? -8.376 8.919 5.152 1.00 93.50 111 PHE A O 1
ATOM 850 N N . GLU A 1 112 ? -9.197 10.898 5.754 1.00 94.12 112 GLU A N 1
ATOM 851 C CA . GLU A 1 112 ? -9.749 11.176 4.424 1.00 94.12 112 GLU A CA 1
ATOM 852 C C . GLU A 1 112 ? -8.664 11.267 3.347 1.00 94.12 112 GLU A C 1
ATOM 854 O O . GLU A 1 112 ? -8.882 10.851 2.211 1.00 94.12 112 GLU A O 1
ATOM 859 N N . THR A 1 113 ? -7.493 11.803 3.692 1.00 94.69 113 THR A N 1
ATOM 860 C CA . THR A 1 113 ? -6.352 11.893 2.778 1.00 94.69 113 THR A CA 1
ATOM 861 C C . THR A 1 113 ? -5.733 10.523 2.535 1.00 94.69 113 THR A C 1
ATOM 863 O O . THR A 1 113 ? -5.564 10.150 1.375 1.00 94.69 113 THR A O 1
ATOM 866 N N . ALA A 1 114 ? -5.498 9.743 3.594 1.00 94.19 114 ALA A N 1
ATOM 867 C CA . ALA A 1 114 ? -5.019 8.367 3.481 1.00 94.19 114 ALA A CA 1
ATOM 868 C C . ALA A 1 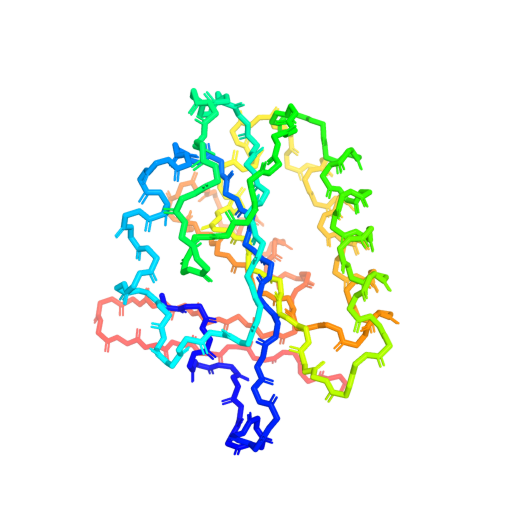114 ? -5.998 7.482 2.696 1.00 94.19 114 ALA A C 1
ATOM 870 O O . ALA A 1 114 ? -5.586 6.735 1.820 1.00 94.19 114 ALA A O 1
ATOM 871 N N . TYR A 1 115 ? -7.303 7.612 2.942 1.00 93.38 115 TYR A N 1
ATOM 872 C CA . TYR A 1 115 ? -8.343 6.849 2.254 1.00 93.38 115 TYR A CA 1
ATOM 873 C C . TYR A 1 115 ? -8.364 7.132 0.750 1.00 93.38 115 TYR A C 1
ATOM 875 O O . TYR A 1 115 ? -8.391 6.201 -0.052 1.00 93.38 115 TYR A O 1
ATOM 883 N N . ARG A 1 116 ? -8.321 8.413 0.348 1.00 94.56 116 ARG A N 1
ATOM 884 C CA 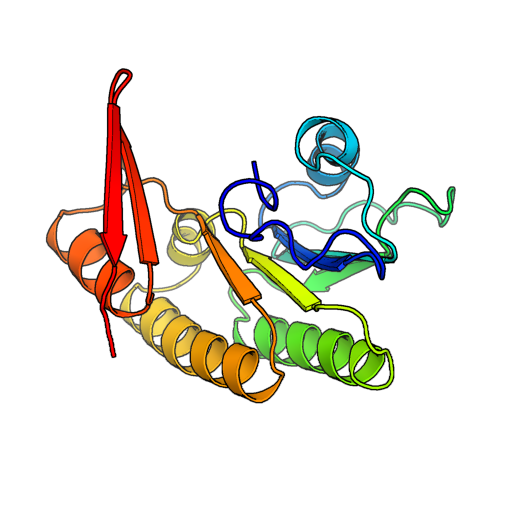. ARG A 1 116 ? -8.244 8.787 -1.075 1.00 94.56 116 ARG A CA 1
ATOM 885 C C . ARG A 1 116 ? -6.976 8.241 -1.722 1.00 94.56 116 ARG A C 1
ATOM 887 O O . ARG A 1 116 ? -7.051 7.726 -2.832 1.00 94.56 116 ARG A O 1
ATOM 894 N N . PHE A 1 117 ? -5.844 8.347 -1.028 1.00 94.88 117 PHE A N 1
ATOM 895 C CA . PHE A 1 117 ? -4.583 7.793 -1.501 1.00 94.88 117 PHE A CA 1
ATOM 896 C C . PHE A 1 117 ? -4.679 6.278 -1.688 1.00 94.88 117 PHE A C 1
ATOM 898 O O . PHE A 1 117 ? -4.488 5.815 -2.802 1.00 94.88 117 PHE A O 1
ATOM 905 N N . LEU A 1 118 ? -5.057 5.518 -0.655 1.00 94.06 118 LEU A N 1
ATOM 906 C CA . LEU A 1 118 ? -5.179 4.058 -0.714 1.00 94.06 118 LEU A CA 1
ATOM 907 C C . LEU A 1 118 ? -6.158 3.606 -1.803 1.00 94.06 118 LEU A C 1
ATOM 909 O O . LEU A 1 118 ? -5.909 2.612 -2.476 1.00 94.06 118 LEU A O 1
ATOM 913 N N . HIS A 1 119 ? -7.245 4.346 -2.020 1.00 92.75 119 HIS A N 1
ATOM 914 C CA . HIS A 1 119 ? -8.183 4.061 -3.102 1.00 92.75 119 HIS A CA 1
ATOM 915 C C . HIS A 1 119 ? -7.546 4.207 -4.493 1.00 92.75 119 HIS A C 1
ATOM 917 O O . HIS A 1 119 ? -7.718 3.345 -5.348 1.00 92.75 119 HIS A O 1
ATOM 923 N N . VAL A 1 120 ? -6.789 5.280 -4.736 1.00 94.31 120 VAL A N 1
ATOM 924 C CA . VAL A 1 120 ? -6.061 5.457 -6.006 1.00 94.31 120 VAL A CA 1
ATOM 925 C C . VAL A 1 120 ? -4.928 4.436 -6.128 1.00 94.31 120 VAL A C 1
ATOM 927 O O . VAL A 1 120 ? -4.748 3.837 -7.183 1.00 94.31 120 VAL A O 1
ATOM 930 N N . PHE A 1 121 ? -4.211 4.203 -5.034 1.00 93.69 121 PHE A N 1
ATOM 931 C CA . PHE A 1 121 ? -3.059 3.321 -4.960 1.00 93.69 121 PHE A CA 1
ATOM 932 C C . PHE A 1 121 ? -3.433 1.865 -5.248 1.00 93.69 121 PHE A C 1
ATOM 934 O O . PHE A 1 121 ? -2.819 1.232 -6.093 1.00 93.69 121 PHE A O 1
ATOM 941 N N . THR A 1 122 ? -4.492 1.343 -4.629 1.00 92.31 122 THR A N 1
ATOM 942 C CA . THR A 1 122 ? -4.987 -0.022 -4.897 1.00 92.31 122 THR A CA 1
ATOM 943 C C . THR A 1 122 ? -5.411 -0.211 -6.356 1.00 92.31 122 THR A C 1
ATOM 945 O O . THR A 1 122 ? -5.038 -1.209 -6.970 1.00 92.31 122 THR A O 1
ATOM 948 N N . ASN A 1 123 ? -6.097 0.772 -6.951 1.00 92.00 123 ASN A N 1
ATOM 949 C CA . ASN A 1 123 ? -6.441 0.742 -8.377 1.00 92.00 123 ASN A CA 1
ATOM 950 C C . ASN A 1 123 ? -5.194 0.733 -9.277 1.00 92.00 123 ASN A C 1
ATOM 952 O O . ASN A 1 123 ? -5.163 0.027 -10.283 1.00 92.00 123 ASN A O 1
ATOM 956 N N . GLN A 1 124 ? -4.167 1.506 -8.918 1.00 92.50 124 GLN A N 1
ATOM 957 C CA . GLN A 1 124 ? -2.891 1.537 -9.632 1.00 92.50 124 GLN A CA 1
ATOM 958 C C . GLN A 1 124 ? -2.172 0.183 -9.561 1.00 92.50 124 GLN A C 1
ATOM 960 O O . GLN A 1 124 ? -1.695 -0.294 -10.586 1.00 92.50 124 GLN A O 1
ATOM 965 N N . LEU A 1 125 ? -2.131 -0.459 -8.387 1.00 91.88 125 LEU A N 1
ATOM 966 C CA . LEU A 1 125 ? -1.541 -1.794 -8.236 1.00 91.88 125 LEU A CA 1
ATOM 967 C C . LEU A 1 125 ? -2.260 -2.826 -9.111 1.00 91.88 125 LEU A C 1
ATOM 969 O O . LEU A 1 125 ? -1.608 -3.581 -9.827 1.00 91.88 125 LEU A O 1
ATOM 973 N N . GLY A 1 126 ? -3.596 -2.806 -9.117 1.00 89.69 126 GLY A N 1
ATOM 974 C CA . GLY A 1 126 ? -4.390 -3.691 -9.969 1.00 89.69 126 GLY A CA 1
ATOM 975 C C . GLY A 1 126 ? -4.147 -3.467 -11.465 1.00 89.69 126 GLY A C 1
ATOM 976 O O . GLY A 1 126 ? -4.094 -4.426 -12.228 1.00 89.69 126 GLY A O 1
ATOM 977 N N . ALA A 1 127 ? -3.943 -2.217 -11.897 1.00 90.44 127 ALA A N 1
ATOM 978 C CA . ALA A 1 127 ? -3.607 -1.904 -13.288 1.00 90.44 127 ALA A CA 1
ATOM 979 C C . ALA A 1 127 ? -2.221 -2.427 -13.714 1.00 90.44 127 ALA A C 1
ATOM 981 O O . ALA A 1 127 ? -2.011 -2.677 -14.899 1.00 90.44 127 ALA A O 1
ATOM 982 N N . ALA A 1 128 ? -1.305 -2.608 -12.758 1.00 89.31 128 ALA A N 1
ATOM 983 C CA . ALA A 1 128 ? 0.032 -3.165 -12.962 1.00 89.31 128 ALA A CA 1
ATOM 984 C C . ALA A 1 128 ? 0.105 -4.691 -12.732 1.00 89.31 128 ALA A C 1
ATOM 986 O O . ALA A 1 128 ? 1.203 -5.236 -12.665 1.00 89.31 128 ALA A O 1
ATOM 987 N N . ASP A 1 129 ? -1.037 -5.373 -12.563 1.00 88.62 129 ASP A N 1
ATOM 988 C CA . ASP A 1 129 ? -1.121 -6.798 -12.184 1.00 88.62 129 ASP A CA 1
ATOM 989 C C . ASP A 1 129 ? -0.312 -7.142 -10.910 1.00 88.62 129 ASP A C 1
ATOM 991 O O . ASP A 1 129 ? 0.192 -8.252 -10.721 1.00 88.62 129 ASP A O 1
ATOM 995 N N . ALA A 1 130 ? -0.173 -6.162 -10.010 1.00 89.94 130 ALA A N 1
ATOM 996 C CA . ALA A 1 130 ? 0.557 -6.298 -8.760 1.00 89.94 130 ALA A CA 1
ATOM 997 C C . ALA A 1 130 ? -0.383 -6.663 -7.604 1.00 89.94 130 ALA A C 1
ATOM 999 O O . ALA A 1 130 ? -1.491 -6.139 -7.469 1.00 89.94 130 ALA A O 1
ATOM 1000 N N . VAL A 1 131 ? 0.092 -7.522 -6.701 1.00 89.19 131 VAL A N 1
ATOM 1001 C CA . VAL A 1 131 ? -0.636 -7.876 -5.477 1.00 89.19 131 VAL A CA 1
ATOM 1002 C C . VAL A 1 131 ? -0.278 -6.889 -4.369 1.00 89.19 131 VAL A C 1
ATOM 1004 O O . VAL A 1 131 ? 0.868 -6.832 -3.928 1.00 89.19 131 VAL A O 1
ATOM 1007 N N . GLY A 1 132 ? -1.261 -6.131 -3.887 1.00 89.94 132 GLY A N 1
ATOM 1008 C CA . GLY A 1 132 ? -1.103 -5.239 -2.740 1.00 89.94 132 GLY A CA 1
ATOM 1009 C C . GLY A 1 132 ? -1.444 -5.923 -1.416 1.00 89.94 132 GLY A C 1
ATOM 1010 O O . GLY A 1 132 ? -2.544 -6.446 -1.252 1.00 89.94 132 GLY A O 1
ATOM 1011 N N . HIS A 1 133 ? -0.531 -5.880 -0.450 1.00 88.69 133 HIS A N 1
ATOM 1012 C CA . HIS A 1 133 ? -0.743 -6.338 0.919 1.00 88.69 133 HIS A CA 1
ATOM 1013 C C . HIS A 1 133 ? -0.566 -5.165 1.881 1.00 88.69 133 HIS A C 1
ATOM 1015 O O . HIS A 1 133 ? 0.450 -4.476 1.868 1.00 88.69 133 HIS A O 1
ATOM 1021 N N . PHE A 1 134 ? -1.570 -4.929 2.718 1.00 90.69 134 PHE A N 1
ATOM 1022 C CA . PHE A 1 134 ? -1.615 -3.782 3.609 1.00 90.69 134 PHE A CA 1
ATOM 1023 C C . PHE A 1 134 ? -1.907 -4.243 5.025 1.00 90.69 134 PHE A C 1
ATOM 1025 O O . PHE A 1 134 ? -2.830 -5.021 5.259 1.00 90.69 134 PHE A O 1
ATOM 1032 N N . HIS A 1 135 ? -1.120 -3.750 5.967 1.00 90.00 135 HIS A N 1
ATOM 1033 C CA . HIS A 1 135 ? -1.269 -4.059 7.378 1.00 90.00 135 HIS A CA 1
ATOM 1034 C C . HIS A 1 135 ? -1.881 -2.863 8.109 1.00 90.00 135 HIS A C 1
ATOM 1036 O O . HIS A 1 135 ? -1.652 -1.712 7.748 1.00 90.00 135 HIS A O 1
ATOM 1042 N N . MET A 1 136 ? -2.663 -3.115 9.152 1.00 90.00 136 MET A N 1
ATOM 1043 C CA . MET A 1 136 ? -3.248 -2.079 10.002 1.00 90.00 136 MET A CA 1
ATOM 1044 C C . MET A 1 136 ? -3.355 -2.622 11.423 1.00 90.00 136 MET A C 1
ATOM 1046 O O . MET A 1 136 ? -3.667 -3.797 11.604 1.00 90.00 136 MET A O 1
ATOM 1050 N N . THR A 1 137 ? -3.127 -1.768 12.418 1.00 90.31 137 THR A N 1
ATOM 1051 C CA . THR A 1 137 ? -3.363 -2.097 13.831 1.00 90.31 137 THR A CA 1
ATOM 1052 C C . THR A 1 137 ? -4.763 -1.607 14.208 1.00 90.31 137 THR A C 1
ATOM 1054 O O . THR A 1 137 ? -4.912 -0.408 14.448 1.00 90.31 137 THR A O 1
ATOM 1057 N N . PRO A 1 138 ? -5.800 -2.468 14.227 1.00 88.56 138 PRO A N 1
ATOM 1058 C CA . PRO A 1 138 ? -7.189 -2.030 14.381 1.00 88.56 138 PRO A CA 1
ATOM 1059 C C . PRO A 1 138 ? -7.461 -1.375 15.740 1.00 88.56 138 PRO A C 1
ATOM 1061 O O . PRO A 1 138 ? -8.203 -0.405 15.800 1.00 88.56 138 PRO A O 1
ATOM 1064 N N . GLU A 1 139 ? -6.794 -1.828 16.806 1.00 89.25 139 GLU A N 1
ATOM 1065 C CA . GLU A 1 139 ? -6.942 -1.301 18.175 1.00 89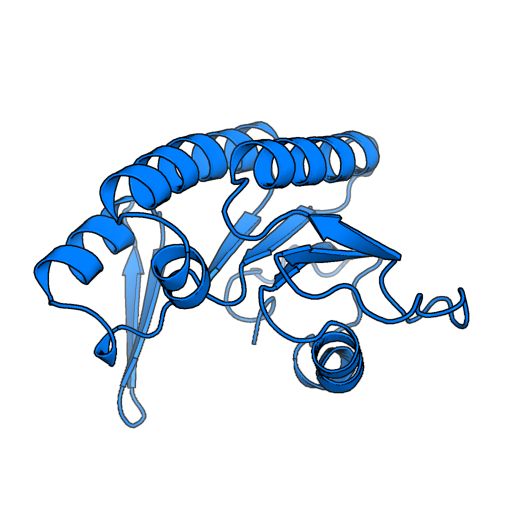.25 139 GLU A CA 1
ATOM 1066 C C . GLU A 1 139 ? -6.519 0.172 18.324 1.00 89.25 139 GLU A C 1
ATOM 1068 O O . GLU A 1 139 ? -6.868 0.823 19.307 1.00 89.25 139 GLU A O 1
ATOM 1073 N N . ALA A 1 140 ? -5.762 0.707 17.360 1.00 90.94 140 ALA A N 1
ATOM 1074 C CA . ALA A 1 140 ? -5.344 2.106 17.342 1.00 90.94 140 ALA A CA 1
ATOM 1075 C C . ALA A 1 140 ? -6.424 3.057 16.790 1.00 90.94 140 ALA A C 1
ATOM 1077 O O . ALA A 1 140 ? -6.253 4.274 16.857 1.00 90.94 140 ALA A O 1
ATOM 1078 N N . HIS A 1 141 ? -7.518 2.523 16.240 1.00 91.56 141 HIS A N 1
ATOM 1079 C CA . HIS A 1 141 ? -8.540 3.287 15.527 1.00 91.56 141 HIS A CA 1
ATOM 1080 C C . HIS A 1 141 ? -9.941 2.938 16.024 1.00 91.56 141 HIS A C 1
ATOM 1082 O O . HIS A 1 141 ? -10.172 1.894 16.625 1.00 91.56 141 HIS A O 1
ATOM 1088 N N . ASP A 1 142 ? -10.902 3.816 15.759 1.00 90.38 142 ASP A N 1
ATOM 1089 C CA . ASP A 1 142 ? -12.307 3.512 16.007 1.00 90.38 142 ASP A CA 1
ATOM 1090 C C . ASP A 1 142 ? -12.872 2.527 14.963 1.00 90.38 142 ASP A C 1
ATOM 1092 O O . ASP A 1 142 ? -12.417 2.469 13.815 1.00 90.38 142 ASP A O 1
ATOM 1096 N N . ASP A 1 143 ? -13.927 1.799 15.339 1.00 90.00 143 ASP A N 1
ATOM 1097 C CA . ASP A 1 143 ? -14.561 0.783 14.487 1.00 90.00 143 ASP A CA 1
ATOM 1098 C C . ASP A 1 143 ? -14.996 1.325 13.115 1.00 90.00 143 ASP A C 1
ATOM 1100 O O . ASP A 1 143 ? -14.943 0.611 12.111 1.00 90.00 143 ASP A O 1
ATOM 1104 N N . CYS A 1 144 ? -15.431 2.590 13.035 1.00 90.88 144 CYS A N 1
ATOM 1105 C CA . CYS A 1 144 ? -15.867 3.186 11.772 1.00 90.88 144 CYS A CA 1
ATOM 1106 C C . CYS A 1 144 ? -14.677 3.386 10.827 1.00 90.88 144 CYS A C 1
ATOM 1108 O O . CYS A 1 144 ? -14.765 3.050 9.643 1.00 90.88 144 CYS A O 1
ATOM 1110 N N . THR A 1 145 ? -13.553 3.878 11.345 1.00 90.69 145 THR A N 1
ATOM 1111 C CA . THR A 1 145 ? -12.292 4.007 10.604 1.00 90.69 145 THR A CA 1
ATOM 1112 C C . THR A 1 145 ? -11.824 2.656 10.062 1.00 90.69 145 THR A C 1
ATOM 1114 O O . THR A 1 145 ? -11.558 2.538 8.861 1.00 90.69 145 THR A O 1
ATOM 1117 N N . VAL A 1 146 ? -11.814 1.618 10.904 1.00 91.50 146 VAL A N 1
ATOM 1118 C CA . VAL A 1 146 ? -11.424 0.255 10.507 1.00 91.50 146 VAL A CA 1
ATOM 1119 C C . VAL A 1 146 ? -12.345 -0.284 9.407 1.00 91.50 146 VAL A C 1
ATOM 1121 O O . VAL A 1 146 ? -11.872 -0.680 8.341 1.00 91.50 146 VAL A O 1
ATOM 1124 N N . GLN A 1 147 ? -13.668 -0.218 9.593 1.00 90.06 147 GLN A N 1
ATOM 1125 C CA . GLN A 1 147 ? -14.640 -0.711 8.606 1.00 90.06 147 GLN A CA 1
ATOM 1126 C C . GLN A 1 147 ? -14.557 0.030 7.264 1.00 90.06 147 GLN A C 1
ATOM 1128 O O . GLN A 1 147 ? -14.738 -0.572 6.201 1.00 90.06 147 GLN A O 1
ATOM 1133 N N . ARG A 1 148 ? -14.274 1.339 7.287 1.00 91.62 148 ARG A N 1
ATOM 1134 C CA . ARG A 1 148 ? -14.062 2.124 6.065 1.00 91.62 148 ARG A CA 1
ATOM 1135 C C . ARG A 1 148 ? -12.780 1.703 5.358 1.00 91.62 148 ARG A C 1
ATOM 1137 O O . ARG A 1 148 ? -12.827 1.512 4.147 1.00 91.62 148 ARG A O 1
ATOM 1144 N N . ALA A 1 149 ? -11.673 1.527 6.078 1.00 90.25 149 ALA A N 1
ATOM 1145 C CA . ALA A 1 149 ? -10.409 1.074 5.496 1.00 90.25 149 ALA A CA 1
ATOM 1146 C C . ALA A 1 149 ? -10.542 -0.321 4.864 1.00 90.25 149 ALA A C 1
ATOM 1148 O O . ALA A 1 149 ? -10.190 -0.501 3.701 1.00 90.25 149 ALA A O 1
ATOM 1149 N N . MET A 1 150 ? -11.165 -1.271 5.571 1.00 90.06 150 MET A N 1
ATOM 1150 C CA . MET A 1 150 ? -11.479 -2.614 5.059 1.00 90.06 150 MET A CA 1
ATOM 1151 C C . MET A 1 150 ? -12.257 -2.585 3.742 1.00 90.06 150 MET A C 1
ATOM 1153 O O . MET A 1 150 ? -12.196 -3.529 2.958 1.00 90.06 150 MET A O 1
ATOM 1157 N N . ALA A 1 151 ? -13.007 -1.511 3.482 1.00 89.75 151 ALA A N 1
ATOM 1158 C CA . ALA A 1 151 ? -13.781 -1.392 2.263 1.00 89.75 151 ALA A CA 1
ATOM 1159 C C . ALA A 1 151 ? -12.967 -1.137 0.991 1.00 89.75 151 ALA A C 1
ATOM 1161 O O . ALA A 1 151 ? -13.553 -1.179 -0.090 1.00 89.75 151 ALA A O 1
ATOM 1162 N N . LEU A 1 152 ? -11.666 -0.884 1.117 1.00 89.31 152 LEU A N 1
ATOM 1163 C CA . LEU A 1 152 ? -10.752 -0.686 -0.004 1.00 89.31 152 LEU A CA 1
ATOM 1164 C C . LEU A 1 152 ? -10.104 -1.983 -0.499 1.00 89.31 152 LEU A C 1
ATOM 1166 O O . LEU A 1 152 ? -9.497 -1.966 -1.562 1.00 89.31 152 LEU A O 1
ATOM 1170 N N . PHE A 1 153 ? -10.219 -3.080 0.253 1.00 89.50 153 PHE A N 1
ATOM 1171 C CA . PHE A 1 153 ? -9.476 -4.310 -0.012 1.00 89.50 153 PHE A CA 1
ATOM 1172 C C . PHE A 1 153 ? -10.404 -5.464 -0.385 1.00 89.50 153 PHE A C 1
ATOM 1174 O O . PHE A 1 153 ? -11.501 -5.613 0.165 1.00 89.50 153 PHE A O 1
ATOM 1181 N N . ASP A 1 154 ? -9.939 -6.304 -1.306 1.00 86.38 154 ASP A N 1
ATOM 1182 C CA . ASP A 1 154 ? -10.674 -7.481 -1.772 1.00 86.38 154 ASP A CA 1
ATOM 1183 C C . ASP A 1 154 ? -10.720 -8.582 -0.712 1.00 86.38 154 ASP A C 1
ATOM 1185 O O . ASP A 1 154 ? -11.718 -9.288 -0.571 1.00 86.38 154 ASP A O 1
ATOM 1189 N N . VAL A 1 155 ? -9.646 -8.722 0.066 1.00 87.19 155 VAL A N 1
ATOM 1190 C CA . VAL A 1 155 ? -9.526 -9.707 1.141 1.00 87.19 155 VAL A CA 1
ATOM 1191 C C . VAL A 1 155 ? -8.994 -9.021 2.388 1.00 87.19 155 VAL A C 1
ATOM 1193 O O . VAL A 1 155 ? -7.982 -8.328 2.347 1.00 87.19 155 VAL A O 1
ATOM 1196 N N . VAL A 1 156 ? -9.674 -9.240 3.508 1.00 86.81 156 VAL A N 1
ATOM 1197 C CA . VAL A 1 156 ? -9.260 -8.781 4.832 1.00 86.81 156 VAL A CA 1
ATOM 1198 C C . VAL A 1 156 ? -9.099 -10.005 5.718 1.00 86.81 156 VAL A C 1
ATOM 1200 O O . VAL A 1 156 ? -10.028 -10.804 5.841 1.00 86.81 156 VAL A O 1
ATOM 1203 N N . ALA A 1 157 ? -7.920 -10.155 6.315 1.00 86.12 157 ALA A N 1
ATOM 1204 C CA . ALA A 1 157 ? -7.644 -11.174 7.315 1.00 86.12 157 ALA A CA 1
ATOM 1205 C C . ALA A 1 157 ? -7.437 -10.496 8.672 1.00 86.12 157 ALA A C 1
ATOM 1207 O O . ALA A 1 157 ? -6.574 -9.630 8.809 1.00 86.12 157 ALA A O 1
ATOM 1208 N N . GLU A 1 158 ? -8.219 -10.894 9.668 1.00 84.38 158 GLU A N 1
ATOM 1209 C CA . GLU A 1 158 ? -8.115 -10.397 11.038 1.00 84.38 158 GLU A CA 1
ATOM 1210 C C . GLU A 1 158 ? -7.642 -11.537 11.932 1.00 84.38 158 GLU A C 1
ATOM 1212 O O . GLU A 1 158 ? -8.213 -12.629 11.917 1.00 84.38 158 GLU A O 1
ATOM 1217 N N . GLN A 1 159 ? -6.586 -11.285 12.703 1.00 79.88 159 GLN A N 1
ATOM 1218 C CA . GLN A 1 159 ? -6.059 -12.239 13.672 1.00 79.88 159 GLN A CA 1
ATOM 1219 C C . GLN A 1 159 ? -6.485 -11.7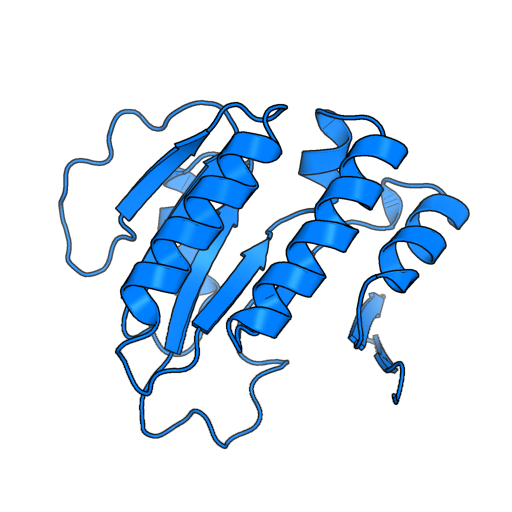95 15.071 1.00 79.88 159 GLN A C 1
ATOM 1221 O O . GLN A 1 159 ? -6.229 -10.660 15.468 1.00 79.88 159 GLN A O 1
ATOM 1226 N N . SER A 1 160 ? -7.138 -12.676 15.821 1.00 76.50 160 SER A N 1
ATOM 1227 C CA . SER A 1 160 ? -7.575 -12.422 17.198 1.00 76.50 160 SER A CA 1
ATOM 1228 C C . SER A 1 160 ? -7.320 -13.667 18.031 1.00 76.50 160 SER A C 1
ATOM 1230 O O . SER A 1 160 ? -7.754 -14.733 17.630 1.00 76.50 160 SER A O 1
ATOM 1232 N N . GLU A 1 161 ? -6.596 -13.546 19.149 1.00 74.56 161 GLU A N 1
ATOM 1233 C CA . GLU A 1 161 ? -6.320 -14.603 20.149 1.00 74.56 161 GLU A CA 1
ATOM 1234 C C . GLU A 1 161 ? -6.482 -16.066 19.665 1.00 74.56 161 GLU A C 1
ATOM 1236 O O . GLU A 1 161 ? -7.305 -16.829 20.166 1.00 74.56 161 GLU A O 1
ATOM 1241 N N . GLY A 1 162 ? -5.664 -16.470 18.685 1.00 73.12 162 GLY A N 1
ATOM 1242 C CA . GLY A 1 162 ? -5.597 -17.851 18.183 1.00 73.12 162 GLY A CA 1
ATOM 1243 C C . GLY A 1 162 ? -6.571 -18.214 17.055 1.00 73.12 162 GLY A C 1
ATOM 1244 O O . GLY A 1 162 ? -6.490 -19.331 16.546 1.00 73.12 162 GLY A O 1
ATOM 1245 N N . ASP A 1 163 ? -7.432 -17.293 16.633 1.00 78.19 163 ASP A N 1
ATOM 1246 C CA . ASP A 1 163 ? -8.334 -17.421 15.490 1.00 78.19 163 ASP A CA 1
ATOM 1247 C C . ASP A 1 163 ? -7.938 -16.450 14.363 1.00 78.19 163 ASP A C 1
ATOM 1249 O O . ASP A 1 163 ? -7.409 -15.357 14.598 1.00 78.19 163 ASP A O 1
ATOM 1253 N N . VAL A 1 164 ? -8.172 -16.871 13.120 1.00 79.69 164 VAL A N 1
ATOM 1254 C CA . VAL A 1 164 ? -7.968 -16.048 11.926 1.00 79.69 164 VAL A CA 1
ATOM 1255 C C . VAL A 1 164 ? -9.280 -16.012 11.168 1.00 79.69 164 VAL A C 1
ATOM 1257 O O . VAL A 1 164 ? -9.694 -17.013 10.578 1.00 79.69 164 VAL A O 1
ATOM 1260 N N . SER A 1 165 ? -9.909 -14.842 11.135 1.00 82.69 165 SER A N 1
ATOM 1261 C CA . SER A 1 165 ? -11.096 -14.625 10.320 1.00 82.69 165 SER A CA 1
ATOM 1262 C C . SER A 1 165 ? -10.693 -14.013 8.980 1.00 82.69 165 SER A C 1
ATOM 1264 O O . SER A 1 165 ? -9.867 -13.105 8.918 1.00 82.69 165 SER A O 1
ATOM 1266 N N . VAL A 1 166 ? -11.243 -14.540 7.884 1.00 84.56 166 VAL A N 1
ATOM 1267 C CA . VAL A 1 166 ? -10.978 -14.037 6.531 1.00 84.56 166 VAL A CA 1
ATOM 1268 C C . VAL A 1 166 ? -12.289 -13.609 5.900 1.00 84.56 166 VAL A C 1
ATOM 1270 O O . VAL A 1 166 ? -13.207 -14.411 5.716 1.00 84.56 166 VAL A O 1
ATOM 1273 N N . ARG A 1 167 ? -12.363 -12.337 5.523 1.00 83.56 167 ARG A N 1
ATOM 1274 C CA . ARG A 1 167 ? -13.478 -11.754 4.790 1.00 83.56 167 ARG A CA 1
ATOM 1275 C C . ARG A 1 167 ? -13.019 -11.439 3.376 1.00 83.56 167 ARG A C 1
ATOM 1277 O O . ARG A 1 167 ? -12.197 -10.555 3.173 1.00 83.56 167 ARG A O 1
ATOM 1284 N N . SER A 1 168 ? -13.584 -12.138 2.397 1.00 83.56 168 SER A N 1
ATOM 1285 C CA . SER A 1 168 ? -13.408 -11.796 0.986 1.00 83.56 168 SER A CA 1
ATOM 1286 C C . SER A 1 168 ? -14.627 -11.045 0.469 1.00 83.56 168 SER A C 1
ATOM 1288 O O . SER A 1 168 ? -15.779 -11.421 0.707 1.00 83.56 168 SER A O 1
ATOM 1290 N N . ARG A 1 169 ? -14.371 -9.967 -0.258 1.00 72.44 169 ARG A N 1
ATOM 1291 C CA . ARG A 1 169 ? -15.321 -9.380 -1.187 1.00 72.44 169 ARG A CA 1
ATOM 1292 C C . ARG A 1 169 ? -15.147 -10.149 -2.483 1.00 72.44 169 ARG A C 1
ATOM 1294 O O . ARG A 1 169 ? -14.190 -9.940 -3.216 1.00 72.44 169 ARG A O 1
ATOM 1301 N N . ARG A 1 170 ? -16.031 -11.115 -2.729 1.00 53.19 170 ARG A N 1
ATOM 1302 C CA . ARG A 1 170 ? -16.127 -11.673 -4.077 1.00 53.19 170 ARG A CA 1
ATOM 1303 C C . ARG A 1 170 ? -16.592 -10.551 -5.021 1.00 53.19 170 ARG A C 1
ATOM 1305 O O . ARG A 1 170 ? -17.513 -9.833 -4.621 1.00 53.19 170 ARG A O 1
ATOM 1312 N N . PRO A 1 171 ? -15.958 -10.395 -6.194 1.00 49.28 171 PRO A N 1
ATOM 1313 C 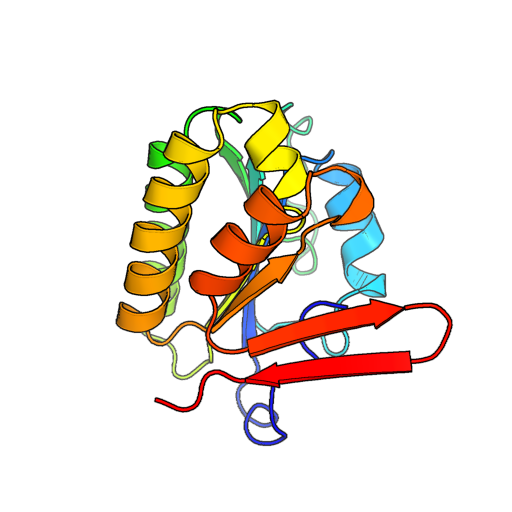CA . PRO A 1 171 ? -16.413 -9.462 -7.220 1.00 49.28 171 PRO A CA 1
ATOM 1314 C C . PRO A 1 171 ? -17.818 -9.814 -7.728 1.00 49.28 171 PRO A C 1
ATOM 1316 O O . PRO A 1 171 ? -18.212 -11.004 -7.633 1.00 49.28 171 PRO A O 1
#

pLDDT: mean 78.73, std 16.19, range [37.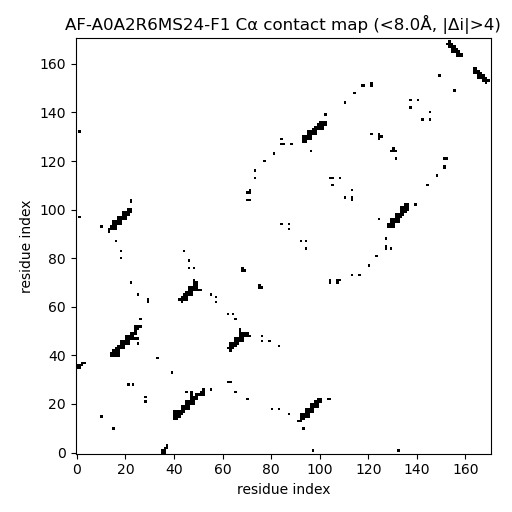84, 94.88]

Foldseek 3Di:
DFDDPPDDPPQPPFFAAEEEEEQDDLVVCQVCVVVPDPPQGPAYAYEYAYDDDPPPPPPDSSGHHYHYDHLQPLVVVLVVVLVVLVVCLVGPHAYEYEYPELVSSCVRDPLVVSLVSLLVSLVSCVVSNHHYHYDYDPVSDDPVSVVSSVVSDQWDWDDDDHDIDIDGDDD

Mean predicted aligned error: 8.23 Å

Nearest PDB structures (foldseek):
  4yds-assembly1_A  TM=4.693E-01  e=1.045E-04  Sulfolobus acidocaldarius DSM 639
  7v3x-assembly4_X  TM=5.230E-01  e=4.020E-04  Synechococcus elongatus PCC 7942 = FACHB-805
  8fwj-assembly1_A  TM=4.803E-01  e=2.937E-03  Cereibacter sphaeroides
  8dba-assembly1_K  TM=4.950E-01  e=8.739E-03  Cereibacter sphaeroides
  8dba-assembly1_H  TM=4.725E-01  e=1.284E-02  Cereibacter sphaeroides

Secondary structure (DSSP, 8-state):
--STTT--GGGTTT-EEEEEEESS-HHHHHHTHHHH-SSPPSEEEEEEESSPPS---S--TTS-EEEEE-TT-HHHHHHHHHHHHHHHTTSSSEEEEEES-HHHHHHHS-HHHHHHHHHHHHHHHHHTTPEEEE---GGGS-HHHHHHHHTT-SEEEEEETTEEEEEE---

Radius of gyration: 15.75 Å; Cα contacts (8 Å, |Δi|>4): 234; chains: 1; bounding box: 43×36×39 Å

Sequence (171 aa):
MCPRLLLGSDAEDAGIDLLRIAYRDPGRVVEEWPTHIGDPPARARLVTAGRAAAAVEEADLDVPAVETVPPADLTELGIRTNEVLDEWSNDDRRSIVCLDSITDVLEHVSFETAYRFLHVFTNQLGAADAVGHFHMTPEAHDDCTVQRAMALFDVVAEQSEGDVSVRSRRP

Solvent-accessible surface area (backbone atoms only — not comparable to full-atom values): 10173 Å² total; per-residue (Å²): 111,76,54,79,90,76,57,62,87,82,55,76,86,73,40,34,34,38,39,38,36,36,64,59,57,49,65,58,53,57,71,47,42,78,80,35,40,82,75,81,56,76,40,56,37,32,41,30,31,45,75,68,55,78,75,78,68,95,80,51,100,85,56,49,58,78,46,73,37,61,54,67,41,62,65,59,50,52,50,53,53,47,54,56,48,60,72,47,66,85,49,97,43,51,39,35,38,38,37,68,39,54,52,59,47,50,75,56,39,56,65,71,57,51,49,54,47,52,53,53,48,52,54,50,32,55,75,66,70,28,48,77,44,78,35,68,60,61,90,82,51,56,71,66,59,48,57,55,57,56,69,71,48,56,65,48,76,49,79,51,100,94,46,75,51,76,51,68,59,77,130